Protein AF-A0A6M0GAF6-F1 (afdb_monomer_lite)

pLDDT: mean 95.82, std 5.06, range [61.81, 98.62]

Sequence (83 aa):
VQWQIEQIEEAQMRGREEGREEGREEGREEGREEGREEGIQQGIQQGIQQNTIAIARSCKQQGLDTETIMAITQLSREDIEAL

Secondary structure (DSSP, 8-state):
-HHHHHHHHHHHHHHHHHHHHHHHHHHHHHHHHHHHHHHHHHHHHHHHHHHHHHHHHHHHHTT--HHHHHHHH---HHHHHT-

Radius of gyration: 28.96 Å; chains: 1; bounding box: 52×16×81 Å

Foldseek 3Di:
DVVVVVVVVVVVVVVVVVVVVVVVVVVVVVVVVVVVVVVVVVVVVVVLVVVLLVQLVVCVVVVHDLVVNCVVSVDDSVSSVVD

Structure (mmCIF, N/CA/C/O backbone):
data_AF-A0A6M0GAF6-F1
#
_entry.id   AF-A0A6M0GAF6-F1
#
loop_
_atom_site.group_PDB
_atom_site.id
_atom_site.type_symbol
_atom_site.label_atom_id
_atom_site.label_alt_id
_atom_site.label_comp_id
_atom_site.label_asym_id
_atom_site.label_entity_id
_atom_site.label_seq_id
_atom_site.pdbx_PDB_ins_code
_atom_site.Cartn_x
_atom_site.Cartn_y
_atom_site.Cartn_z
_atom_site.occupancy
_atom_site.B_iso_or_equiv
_atom_site.auth_seq_id
_atom_site.auth_comp_id
_atom_site.auth_asym_id
_atom_site.auth_atom_id
_atom_site.pdbx_PDB_model_num
ATOM 1 N N . VAL A 1 1 ? 29.746 4.259 -50.343 1.00 61.81 1 VAL A N 1
ATOM 2 C CA . VAL A 1 1 ? 30.181 2.868 -50.669 1.00 61.81 1 VAL A CA 1
ATOM 3 C C . VAL A 1 1 ? 29.406 1.925 -49.756 1.00 61.81 1 VAL A C 1
ATOM 5 O O . VAL A 1 1 ? 29.174 2.350 -48.636 1.00 61.81 1 VAL A O 1
ATOM 8 N N . GLN A 1 2 ? 28.989 0.733 -50.209 1.00 80.12 2 GLN A N 1
ATOM 9 C CA . GLN A 1 2 ? 28.161 -0.271 -49.490 1.00 80.12 2 GLN A CA 1
ATOM 10 C C . GLN A 1 2 ? 28.381 -0.314 -47.962 1.00 80.12 2 GLN A C 1
ATOM 12 O O . GLN A 1 2 ? 27.434 -0.245 -47.188 1.00 80.12 2 GLN A O 1
ATOM 17 N N . TRP A 1 3 ? 29.647 -0.284 -47.548 1.00 82.50 3 TRP A N 1
ATOM 18 C CA . TRP A 1 3 ? 30.095 -0.261 -46.157 1.00 82.50 3 TRP A CA 1
ATOM 19 C C . TRP A 1 3 ? 29.486 0.861 -45.289 1.00 82.50 3 TRP A C 1
ATOM 21 O O . TRP A 1 3 ? 29.160 0.644 -44.131 1.00 82.50 3 TRP A O 1
ATOM 31 N N . GLN A 1 4 ? 29.277 2.065 -45.833 1.00 84.88 4 GLN A N 1
ATOM 32 C CA . GLN A 1 4 ? 28.636 3.167 -45.096 1.00 84.88 4 GLN A CA 1
ATOM 33 C C . GLN A 1 4 ? 27.148 2.915 -44.825 1.00 84.88 4 GLN A C 1
ATOM 35 O O . GLN A 1 4 ? 26.632 3.417 -43.834 1.00 84.88 4 GLN A O 1
ATOM 40 N N . ILE A 1 5 ? 26.460 2.173 -45.699 1.00 87.19 5 ILE A N 1
ATOM 41 C CA . ILE A 1 5 ? 25.039 1.839 -45.523 1.00 87.19 5 ILE A CA 1
ATOM 42 C C . ILE A 1 5 ? 24.907 0.774 -44.430 1.00 87.19 5 ILE A C 1
ATOM 44 O O . ILE A 1 5 ? 24.133 0.966 -43.498 1.00 87.19 5 ILE A O 1
ATOM 48 N N . GLU A 1 6 ? 25.742 -0.268 -44.479 1.00 88.31 6 GLU A N 1
ATOM 49 C CA . GLU A 1 6 ? 25.793 -1.328 -43.458 1.00 88.31 6 GLU A CA 1
ATOM 50 C C . GLU A 1 6 ? 26.067 -0.760 -42.056 1.00 88.31 6 GLU A C 1
ATOM 52 O O . GLU A 1 6 ? 25.374 -1.100 -41.103 1.00 88.31 6 GLU A O 1
ATOM 57 N N . GLN A 1 7 ? 27.007 0.183 -41.926 1.00 92.25 7 GLN A N 1
ATOM 58 C CA . GLN A 1 7 ? 27.302 0.823 -40.637 1.00 92.25 7 GLN A CA 1
ATOM 59 C C . GLN A 1 7 ? 26.120 1.629 -40.071 1.00 92.25 7 GLN A C 1
ATOM 61 O O . GLN A 1 7 ? 25.917 1.657 -38.857 1.00 92.25 7 GLN A O 1
ATOM 66 N N . ILE A 1 8 ? 25.322 2.279 -40.926 1.00 93.00 8 ILE A N 1
ATOM 67 C CA . ILE A 1 8 ? 24.129 3.021 -40.490 1.00 93.00 8 ILE A CA 1
ATOM 68 C C . ILE A 1 8 ? 23.027 2.052 -40.050 1.00 93.00 8 ILE A C 1
ATOM 70 O O . ILE A 1 8 ? 22.373 2.294 -39.037 1.00 93.00 8 ILE A O 1
ATOM 74 N N . GLU A 1 9 ? 22.823 0.958 -40.783 1.00 93.06 9 GLU A N 1
ATOM 75 C CA . GLU A 1 9 ? 21.837 -0.070 -40.436 1.00 93.06 9 GLU A CA 1
ATOM 76 C C . GLU A 1 9 ? 22.193 -0.775 -39.123 1.00 93.06 9 GLU A C 1
ATOM 78 O O . GLU A 1 9 ? 21.331 -0.921 -38.256 1.00 93.06 9 GLU A O 1
ATOM 83 N N . GLU A 1 10 ? 23.466 -1.129 -38.924 1.00 94.06 10 GLU A N 1
ATOM 84 C CA . GLU A 1 10 ? 23.958 -1.686 -37.661 1.00 94.06 10 GLU A CA 1
ATOM 85 C C . GLU A 1 10 ? 23.744 -0.723 -36.491 1.00 94.06 10 GLU A C 1
ATOM 87 O O . GLU A 1 10 ? 23.234 -1.133 -35.448 1.00 94.06 10 GLU A O 1
ATOM 92 N N . ALA A 1 11 ? 24.087 0.558 -36.658 1.00 95.06 11 ALA A N 1
ATOM 93 C CA . ALA A 1 11 ? 23.888 1.565 -35.618 1.00 95.06 11 ALA A CA 1
ATOM 94 C C . ALA A 1 11 ? 22.401 1.743 -35.270 1.00 95.06 11 ALA A C 1
ATOM 96 O O . ALA A 1 11 ? 22.044 1.848 -34.098 1.00 95.06 11 ALA A O 1
ATOM 97 N N . GLN A 1 12 ? 21.515 1.725 -36.272 1.00 95.69 12 GLN A N 1
ATOM 98 C CA . GLN A 1 12 ? 20.071 1.787 -36.043 1.00 95.69 12 GLN A CA 1
ATOM 99 C C . GLN A 1 12 ? 19.527 0.532 -35.361 1.00 95.69 12 GLN A C 1
ATOM 101 O O . GLN A 1 12 ? 18.617 0.646 -34.543 1.00 95.69 12 GLN A O 1
ATOM 106 N N . MET A 1 13 ? 20.033 -0.654 -35.706 1.00 96.06 13 MET A N 1
ATOM 107 C CA . MET A 1 13 ? 19.632 -1.889 -35.035 1.00 96.06 13 MET A CA 1
ATOM 108 C C . MET A 1 13 ? 20.071 -1.884 -33.574 1.00 96.06 13 MET A C 1
ATOM 110 O O . MET A 1 13 ? 19.226 -2.123 -32.716 1.00 96.06 13 MET A O 1
ATOM 114 N N . ARG A 1 14 ? 21.330 -1.521 -33.289 1.00 95.62 14 ARG A N 1
ATOM 115 C CA . ARG A 1 14 ? 21.834 -1.413 -31.912 1.00 95.62 14 ARG A CA 1
ATOM 116 C C . ARG A 1 14 ? 21.037 -0.406 -31.099 1.00 95.62 14 ARG A C 1
ATOM 118 O O . ARG A 1 14 ? 20.514 -0.778 -30.064 1.00 95.62 14 ARG A O 1
ATOM 125 N N . GLY A 1 15 ? 20.811 0.804 -31.615 1.00 97.69 15 GLY A N 1
ATOM 126 C CA . GLY A 1 15 ? 20.027 1.806 -30.885 1.00 97.69 15 GLY A CA 1
ATOM 127 C C . GLY A 1 15 ? 18.581 1.371 -30.600 1.00 97.69 15 GLY A C 1
ATOM 128 O O . GLY A 1 15 ? 18.015 1.725 -29.570 1.00 97.69 15 GLY A O 1
ATOM 129 N N . ARG A 1 16 ? 17.962 0.571 -31.484 1.00 96.56 16 ARG A N 1
ATOM 130 C CA . ARG A 1 16 ? 16.628 -0.008 -31.226 1.00 96.56 16 ARG A CA 1
ATOM 131 C C . ARG A 1 16 ? 16.665 -1.138 -30.202 1.00 96.56 16 ARG A C 1
ATOM 133 O O . ARG A 1 16 ? 15.691 -1.310 -29.475 1.00 96.56 16 ARG A O 1
ATOM 140 N N . GLU A 1 17 ? 17.719 -1.944 -30.209 1.00 97.38 17 GLU A N 1
ATOM 141 C CA . GLU A 1 17 ? 17.909 -3.034 -29.255 1.00 97.38 17 GLU A CA 1
ATOM 142 C C . GLU A 1 17 ? 18.193 -2.481 -27.857 1.00 97.38 17 GLU A C 1
ATOM 144 O O . GLU A 1 17 ? 17.452 -2.814 -26.936 1.00 97.38 17 GLU A O 1
ATOM 149 N N . GLU A 1 18 ? 19.142 -1.548 -27.747 1.00 97.06 18 GLU A N 1
ATOM 150 C CA . GLU A 1 18 ? 19.489 -0.811 -26.526 1.00 97.06 18 GLU A CA 1
ATOM 151 C C . GLU A 1 18 ? 18.251 -0.126 -25.940 1.00 97.06 18 GLU A C 1
ATOM 153 O O . GLU A 1 18 ? 17.847 -0.448 -24.828 1.00 97.06 18 GLU A O 1
ATOM 158 N N . GLY A 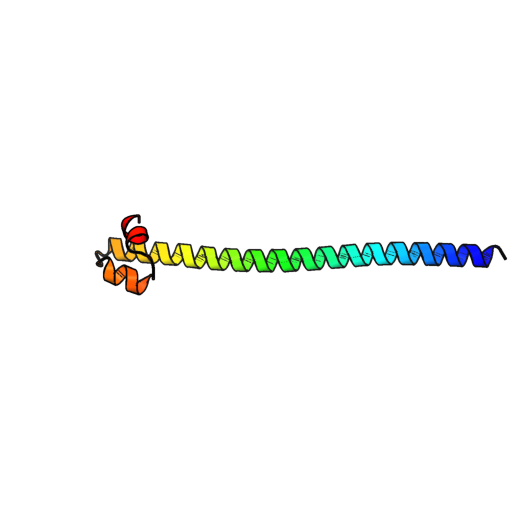1 19 ? 17.538 0.696 -26.721 1.00 98.12 19 GLY A N 1
ATOM 159 C CA . GLY A 1 19 ? 16.338 1.376 -26.216 1.00 98.12 19 GLY A CA 1
ATOM 160 C C . GLY A 1 19 ? 15.207 0.422 -25.800 1.00 98.12 19 GLY A C 1
ATOM 161 O O . GLY A 1 19 ? 14.383 0.752 -24.947 1.00 98.12 19 GLY A O 1
ATOM 162 N N . ARG A 1 20 ? 15.142 -0.787 -26.377 1.00 97.56 20 ARG A N 1
ATOM 163 C CA . ARG A 1 20 ? 14.173 -1.815 -25.962 1.00 97.56 20 ARG A CA 1
ATOM 164 C C . ARG A 1 20 ? 14.605 -2.528 -24.684 1.00 97.56 20 ARG A C 1
ATOM 166 O O . ARG A 1 20 ? 13.744 -2.983 -23.927 1.00 97.56 20 ARG A O 1
ATOM 173 N N . GLU A 1 21 ? 15.900 -2.731 -24.505 1.00 97.81 21 GLU A N 1
ATOM 174 C CA . GLU A 1 21 ? 16.467 -3.324 -23.302 1.00 97.81 21 GLU A CA 1
ATOM 175 C C . GLU A 1 21 ? 16.325 -2.362 -22.124 1.00 97.81 21 GLU A C 1
ATOM 177 O O . GLU A 1 21 ? 15.675 -2.739 -21.149 1.00 97.81 21 GLU A O 1
ATOM 182 N N . GLU A 1 22 ? 16.764 -1.111 -22.289 1.00 97.50 22 GLU A N 1
ATOM 183 C CA . GLU A 1 22 ? 16.623 -0.026 -21.310 1.00 97.50 22 GLU A CA 1
ATOM 184 C C . GLU A 1 22 ? 15.162 0.143 -20.886 1.00 97.50 22 GLU A C 1
ATOM 186 O O . GLU A 1 22 ? 14.833 -0.047 -19.719 1.00 97.50 22 GLU A O 1
ATOM 191 N N . GLY A 1 23 ? 14.237 0.340 -21.835 1.00 98.31 23 GLY A N 1
ATOM 192 C CA . GLY A 1 23 ? 12.820 0.515 -21.495 1.00 98.31 23 GLY A CA 1
ATOM 193 C C . GLY A 1 23 ? 12.180 -0.708 -20.817 1.00 98.31 23 GLY A C 1
ATOM 194 O O . GLY A 1 23 ? 11.191 -0.582 -20.095 1.00 98.31 23 GLY A O 1
ATOM 195 N N . ARG A 1 24 ? 12.720 -1.920 -21.024 1.00 97.75 24 ARG A N 1
ATOM 196 C CA . ARG A 1 24 ? 12.261 -3.126 -20.311 1.00 97.75 24 ARG A CA 1
ATOM 197 C C . ARG A 1 24 ? 12.849 -3.204 -18.902 1.00 97.75 24 ARG A C 1
ATOM 199 O O . ARG A 1 24 ? 12.187 -3.743 -18.012 1.00 97.75 24 ARG A O 1
ATOM 206 N N . GLU A 1 25 ? 14.094 -2.784 -18.727 1.00 98.06 25 GLU A N 1
ATOM 207 C CA . GLU A 1 25 ? 14.758 -2.747 -17.429 1.00 98.06 25 GLU A CA 1
ATOM 208 C C . GLU A 1 25 ? 14.118 -1.685 -16.536 1.00 98.06 25 GLU A C 1
ATOM 210 O O . GLU A 1 25 ? 13.618 -2.046 -15.470 1.00 98.06 25 GLU A O 1
ATOM 215 N N . GLU A 1 26 ? 13.989 -0.452 -17.034 1.00 97.81 26 GLU A N 1
ATOM 216 C CA . GLU A 1 26 ? 13.314 0.662 -16.359 1.00 97.81 26 GLU A CA 1
ATOM 217 C C . GLU A 1 26 ? 11.887 0.275 -15.960 1.00 97.81 26 GLU A C 1
ATO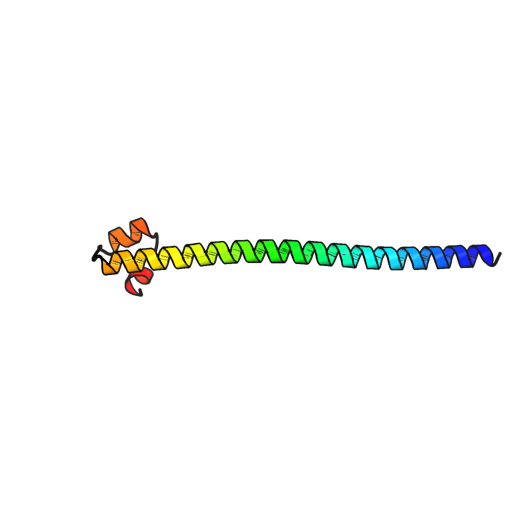M 219 O O . GLU A 1 26 ? 11.553 0.268 -14.779 1.00 97.81 26 GLU A O 1
ATOM 224 N N . GLY A 1 27 ? 11.068 -0.200 -16.908 1.00 98.38 27 GLY A N 1
ATOM 225 C CA . GLY A 1 27 ? 9.686 -0.580 -16.602 1.00 98.38 27 GLY A CA 1
ATOM 226 C C . GLY A 1 27 ? 9.560 -1.741 -15.602 1.00 98.38 27 GLY A C 1
ATOM 227 O O . GLY A 1 27 ? 8.560 -1.848 -14.890 1.00 98.38 27 GLY A O 1
ATOM 228 N N . ARG A 1 28 ? 10.559 -2.633 -15.516 1.00 98.06 28 ARG A N 1
ATOM 229 C CA . ARG A 1 28 ? 10.587 -3.689 -14.488 1.00 98.06 28 ARG A CA 1
ATOM 230 C C . ARG A 1 28 ? 10.988 -3.125 -13.128 1.00 98.06 28 ARG A C 1
ATOM 232 O O . ARG A 1 28 ? 10.455 -3.584 -12.117 1.00 98.06 28 ARG A O 1
ATOM 239 N N . GLU A 1 29 ? 11.965 -2.230 -13.094 1.00 98.12 29 GLU A N 1
ATOM 240 C CA . GLU A 1 29 ? 12.423 -1.587 -11.869 1.00 98.12 29 GLU A CA 1
ATOM 241 C C . GLU A 1 29 ? 11.323 -0.721 -11.258 1.00 98.12 29 GLU A C 1
ATOM 243 O O . GLU A 1 29 ? 10.953 -0.975 -10.110 1.00 98.12 29 GLU A O 1
ATOM 248 N N . GLU A 1 30 ? 10.736 0.178 -12.048 1.00 97.88 30 GLU A N 1
ATOM 249 C CA . GLU A 1 30 ? 9.628 1.044 -11.635 1.00 97.88 30 GLU A CA 1
ATOM 250 C C . GLU A 1 30 ? 8.449 0.209 -11.129 1.00 97.88 30 GLU A C 1
ATOM 252 O O . GLU A 1 30 ? 8.033 0.350 -9.981 1.00 97.88 30 GLU A O 1
ATOM 257 N N . GLY A 1 31 ? 7.981 -0.772 -11.912 1.00 98.44 31 GLY A N 1
ATOM 258 C CA . GLY A 1 31 ? 6.850 -1.608 -11.500 1.00 98.44 31 GLY A CA 1
ATOM 259 C C . GLY A 1 31 ? 7.114 -2.430 -10.229 1.00 98.44 31 GLY A C 1
ATOM 260 O O . GLY A 1 31 ? 6.195 -2.708 -9.454 1.00 98.44 31 GLY A O 1
ATOM 261 N N . ARG A 1 32 ? 8.369 -2.826 -9.976 1.00 98.12 32 ARG A N 1
ATOM 262 C CA . ARG A 1 32 ? 8.761 -3.510 -8.733 1.00 98.12 32 ARG A CA 1
ATOM 263 C C . ARG A 1 32 ? 8.789 -2.544 -7.552 1.00 98.12 32 ARG A C 1
ATOM 265 O O . ARG A 1 32 ? 8.431 -2.950 -6.446 1.00 98.12 32 ARG A O 1
ATOM 272 N N . GLU A 1 33 ? 9.285 -1.330 -7.750 1.00 98.12 33 GLU A N 1
ATOM 273 C CA . GLU A 1 33 ? 9.349 -0.309 -6.708 1.00 98.12 33 GLU A CA 1
ATOM 274 C C . GLU A 1 33 ? 7.947 0.153 -6.311 1.00 98.12 33 GLU A C 1
ATOM 276 O O . GLU A 1 33 ? 7.584 -0.004 -5.144 1.00 98.12 33 GLU A O 1
ATOM 281 N N . GLU A 1 34 ? 7.131 0.563 -7.282 1.00 97.81 34 GLU A N 1
ATOM 282 C CA . GLU A 1 34 ? 5.741 0.978 -7.072 1.00 97.81 34 GLU A CA 1
ATOM 283 C C . GLU A 1 34 ? 4.931 -0.128 -6.386 1.00 97.81 34 GLU A C 1
ATOM 285 O O . GLU A 1 34 ? 4.343 0.088 -5.326 1.00 97.81 34 GLU A O 1
ATOM 290 N N . GLY A 1 35 ? 4.983 -1.361 -6.905 1.00 98.50 35 GLY A N 1
ATOM 291 C CA . GLY A 1 35 ? 4.251 -2.482 -6.312 1.00 98.50 35 GLY A CA 1
ATOM 292 C C . GLY A 1 35 ? 4.687 -2.805 -4.877 1.00 98.50 35 GLY A C 1
ATOM 293 O O . GLY A 1 35 ? 3.870 -3.219 -4.048 1.00 98.50 35 GLY A O 1
ATOM 294 N N . ARG A 1 36 ? 5.969 -2.600 -4.544 1.00 98.38 36 ARG A N 1
ATOM 295 C CA . ARG A 1 36 ? 6.472 -2.777 -3.175 1.00 98.38 36 ARG A CA 1
ATOM 296 C C . ARG A 1 36 ? 5.964 -1.669 -2.257 1.00 98.38 36 ARG A C 1
ATOM 298 O O . ARG A 1 36 ? 5.565 -1.968 -1.132 1.00 98.38 36 ARG A O 1
ATOM 305 N N . GLU A 1 37 ? 6.004 -0.419 -2.701 1.00 98.25 37 GLU A N 1
ATOM 306 C CA . GLU A 1 37 ? 5.537 0.721 -1.912 1.00 98.25 37 GLU A CA 1
ATOM 307 C C . GLU A 1 37 ? 4.036 0.646 -1.646 1.00 98.25 37 GLU A C 1
ATOM 309 O O . GLU A 1 37 ? 3.621 0.721 -0.485 1.00 98.25 37 GLU A O 1
ATOM 314 N N . GLU A 1 38 ? 3.234 0.392 -2.681 1.00 98.12 38 GLU A N 1
ATOM 315 C CA . GLU A 1 38 ? 1.790 0.204 -2.549 1.00 98.12 38 GLU A CA 1
ATOM 316 C C . GLU A 1 38 ? 1.465 -0.955 -1.602 1.00 98.12 38 GLU A C 1
ATOM 318 O O . GLU A 1 38 ? 0.643 -0.809 -0.695 1.00 98.12 38 GLU A O 1
ATOM 323 N N . GLY A 1 39 ? 2.152 -2.093 -1.753 1.00 98.56 39 GLY A N 1
ATOM 324 C CA . GLY A 1 39 ? 1.961 -3.255 -0.886 1.00 98.56 39 GLY A CA 1
ATOM 325 C C . GLY A 1 39 ? 2.283 -2.966 0.583 1.00 98.56 39 GLY A C 1
ATOM 326 O O . GLY A 1 39 ? 1.537 -3.375 1.476 1.00 98.56 39 GLY A O 1
ATOM 327 N N . ILE A 1 40 ? 3.361 -2.223 0.855 1.00 98.56 40 ILE A N 1
ATOM 328 C CA . ILE A 1 40 ? 3.730 -1.816 2.217 1.00 98.56 40 ILE A CA 1
ATOM 329 C C . ILE A 1 40 ? 2.683 -0.859 2.794 1.00 98.56 40 ILE A C 1
ATOM 331 O O . ILE A 1 40 ? 2.238 -1.064 3.925 1.00 98.56 40 ILE A O 1
ATOM 335 N N . GLN A 1 41 ? 2.260 0.158 2.039 1.00 98.31 41 GLN A N 1
ATOM 336 C CA . GLN A 1 41 ? 1.259 1.116 2.511 1.00 98.31 41 GLN A CA 1
ATOM 337 C C . GLN A 1 41 ? -0.081 0.440 2.810 1.00 98.31 41 GLN A C 1
ATOM 339 O O . GLN A 1 41 ? -0.646 0.644 3.887 1.00 98.31 41 GLN A O 1
ATOM 344 N N . GLN A 1 42 ? -0.559 -0.418 1.904 1.00 98.31 42 GLN A N 1
ATOM 345 C CA . GLN A 1 42 ? -1.785 -1.189 2.110 1.00 98.31 42 GLN A CA 1
ATOM 346 C C . GLN A 1 42 ? -1.667 -2.102 3.335 1.00 98.31 42 GLN A C 1
ATOM 348 O O . GLN A 1 42 ? -2.577 -2.129 4.165 1.00 98.31 42 GLN A O 1
ATOM 353 N N . GLY A 1 43 ? -0.539 -2.801 3.493 1.00 98.62 43 GLY A N 1
ATOM 354 C CA . GLY A 1 43 ? -0.294 -3.675 4.639 1.00 98.62 43 GLY A CA 1
ATOM 355 C C . GLY A 1 43 ? -0.289 -2.926 5.974 1.00 98.62 43 GLY A C 1
ATOM 356 O O . GLY A 1 43 ? -0.914 -3.376 6.935 1.00 98.62 43 GLY A O 1
ATOM 357 N N . ILE A 1 44 ? 0.356 -1.756 6.037 1.00 98.50 44 ILE A N 1
ATOM 358 C CA . ILE A 1 44 ? 0.367 -0.905 7.236 1.00 98.50 44 ILE A CA 1
ATOM 359 C C . ILE A 1 44 ? -1.049 -0.425 7.564 1.00 98.50 44 ILE A C 1
ATOM 361 O O . ILE A 1 44 ? -1.485 -0.559 8.708 1.00 98.50 44 ILE A O 1
ATOM 365 N N . GLN A 1 45 ? -1.788 0.086 6.576 1.00 98.12 45 GLN A N 1
ATOM 366 C CA . GLN A 1 45 ? -3.146 0.588 6.784 1.00 98.12 45 GLN A CA 1
ATOM 367 C C . GLN A 1 45 ? -4.090 -0.519 7.276 1.00 98.12 45 GLN A C 1
ATOM 369 O O . GLN A 1 45 ? -4.832 -0.321 8.241 1.00 98.12 45 GLN A O 1
ATOM 374 N N . GLN A 1 46 ? -4.031 -1.699 6.651 1.00 98.06 46 GLN A N 1
ATOM 375 C CA . GLN A 1 46 ? -4.809 -2.865 7.072 1.00 98.06 46 GLN A CA 1
ATOM 376 C C . GLN A 1 46 ? -4.428 -3.312 8.486 1.00 98.06 46 GLN A C 1
ATOM 378 O O . GLN A 1 46 ? -5.313 -3.582 9.296 1.00 98.06 46 GLN A O 1
ATOM 383 N N . GLY A 1 47 ? -3.133 -3.346 8.810 1.00 98.38 47 GLY A N 1
ATOM 384 C CA . GLY A 1 47 ? -2.646 -3.707 10.140 1.00 98.38 47 GLY A CA 1
ATOM 385 C C . GLY A 1 47 ? -3.127 -2.745 11.226 1.00 98.38 47 GLY A C 1
ATOM 386 O O . GLY A 1 47 ? -3.612 -3.190 12.266 1.00 98.38 47 GLY A O 1
ATOM 387 N N . ILE A 1 48 ? -3.065 -1.433 10.974 1.00 97.69 48 ILE A N 1
ATOM 388 C CA . ILE A 1 48 ? -3.591 -0.410 11.889 1.00 97.69 48 ILE A CA 1
ATOM 389 C C . ILE A 1 48 ? -5.090 -0.623 12.103 1.00 97.69 48 ILE A C 1
ATOM 391 O O . ILE A 1 48 ? -5.528 -0.713 13.246 1.00 97.69 48 ILE A O 1
ATOM 395 N N . GLN A 1 49 ? -5.870 -0.774 11.029 1.00 96.69 49 GLN A N 1
ATOM 396 C CA . GLN A 1 49 ? -7.317 -0.970 11.130 1.00 96.69 49 GLN A CA 1
ATOM 397 C C . GLN A 1 49 ? -7.675 -2.245 11.908 1.00 96.69 49 GLN A C 1
ATOM 399 O O . GLN A 1 49 ? -8.516 -2.207 12.808 1.00 96.69 49 GLN A O 1
ATOM 404 N N . GLN A 1 50 ? -7.019 -3.368 11.602 1.00 97.69 50 GLN A N 1
ATOM 405 C CA . GLN A 1 50 ? -7.218 -4.634 12.311 1.00 97.69 50 GLN A CA 1
ATOM 406 C C . GLN A 1 50 ? -6.870 -4.509 13.796 1.00 97.69 50 GLN A C 1
ATOM 408 O O . GLN A 1 50 ? -7.617 -4.999 14.644 1.00 97.69 50 GLN A O 1
ATOM 413 N N . ASN A 1 51 ? -5.770 -3.827 14.119 1.00 97.94 51 ASN A N 1
ATOM 414 C CA . ASN A 1 51 ? -5.355 -3.611 15.497 1.00 97.94 51 ASN A CA 1
ATOM 415 C C . ASN A 1 51 ? -6.342 -2.711 16.256 1.00 97.94 51 ASN A C 1
ATOM 417 O O . ASN A 1 51 ? -6.741 -3.049 17.367 1.00 97.94 51 ASN A O 1
ATOM 421 N N . THR A 1 52 ? -6.806 -1.617 15.649 1.00 97.88 52 THR A N 1
ATOM 422 C CA . THR A 1 52 ? -7.827 -0.734 16.234 1.00 97.88 52 THR A CA 1
ATOM 423 C C . THR A 1 52 ? -9.110 -1.503 16.558 1.00 97.88 52 THR A C 1
ATOM 425 O O . THR A 1 52 ? -9.638 -1.397 17.666 1.00 97.88 52 THR A O 1
ATOM 428 N N . ILE A 1 53 ? -9.569 -2.353 15.634 1.00 97.62 53 ILE A N 1
ATOM 429 C CA . ILE A 1 53 ? -10.727 -3.236 15.836 1.00 97.62 53 ILE A CA 1
ATOM 430 C C . ILE A 1 53 ? -10.478 -4.235 16.977 1.00 97.62 53 ILE A C 1
ATOM 432 O O . ILE A 1 53 ? -11.357 -4.461 17.812 1.00 97.62 53 ILE A O 1
ATOM 436 N N . ALA A 1 54 ? -9.291 -4.843 17.036 1.00 98.00 54 ALA A N 1
ATOM 437 C CA . ALA A 1 54 ? -8.936 -5.799 18.083 1.00 98.00 54 ALA A CA 1
ATOM 438 C C . ALA A 1 54 ? -8.913 -5.147 19.475 1.00 98.00 54 ALA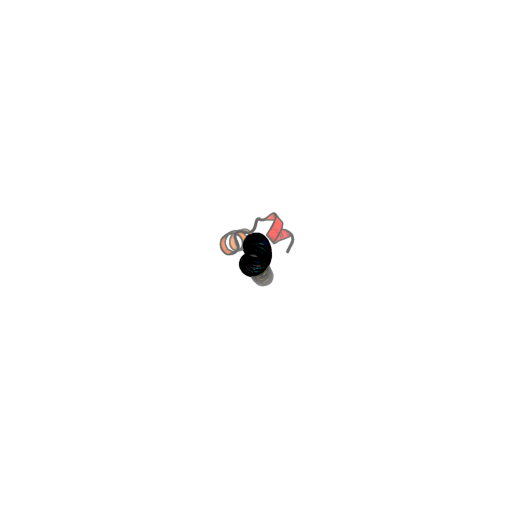 A C 1
ATOM 440 O O . ALA A 1 54 ? -9.436 -5.723 20.433 1.00 98.00 54 ALA A O 1
ATOM 441 N N . ILE A 1 55 ? -8.371 -3.929 19.577 1.00 97.81 55 ILE A N 1
ATOM 442 C CA . ILE A 1 55 ? -8.380 -3.135 20.809 1.00 97.81 55 ILE A CA 1
ATOM 443 C C . ILE A 1 55 ? -9.823 -2.838 21.225 1.00 97.81 55 ILE A C 1
ATOM 445 O O . ILE A 1 55 ? -10.192 -3.145 22.357 1.00 97.81 55 ILE A O 1
ATOM 449 N N . ALA A 1 56 ? -10.662 -2.334 20.314 1.00 97.88 56 ALA A N 1
ATOM 450 C CA . ALA A 1 56 ? -12.060 -2.019 20.611 1.00 97.88 56 ALA A CA 1
ATOM 451 C C . ALA A 1 56 ? -12.842 -3.242 21.127 1.00 97.88 56 ALA A C 1
ATOM 453 O O . ALA A 1 56 ? -13.543 -3.152 22.138 1.00 97.88 56 ALA A O 1
ATOM 454 N N . ARG A 1 57 ? -12.659 -4.413 20.498 1.00 97.50 57 ARG A N 1
ATOM 455 C CA . ARG A 1 57 ? -13.251 -5.682 20.958 1.00 97.50 57 ARG A CA 1
ATOM 456 C C . ARG A 1 57 ? -12.784 -6.068 22.358 1.00 97.50 57 ARG A C 1
ATOM 458 O O . ARG A 1 57 ? -13.608 -6.448 23.187 1.00 97.50 57 ARG A O 1
ATOM 465 N N . SER A 1 58 ? -11.484 -5.958 22.630 1.00 97.81 58 SER A N 1
ATOM 466 C CA . SER A 1 58 ? -10.921 -6.256 23.951 1.00 97.81 58 SER A CA 1
ATOM 467 C C . SER A 1 58 ? -11.479 -5.321 25.027 1.00 97.81 58 SER A C 1
ATOM 469 O O . SER A 1 58 ? -11.872 -5.779 26.100 1.00 97.81 58 SER A O 1
ATOM 471 N N . CYS A 1 59 ? -11.597 -4.023 24.737 1.00 96.69 59 CYS A N 1
ATOM 472 C CA . CYS A 1 59 ? -12.192 -3.060 25.661 1.00 96.69 59 CYS A CA 1
ATOM 473 C C . CYS A 1 59 ? -13.668 -3.376 25.950 1.00 96.69 59 CYS A C 1
ATOM 475 O O . CYS A 1 59 ? -14.082 -3.350 27.109 1.00 96.69 59 CYS A O 1
ATOM 477 N N . LYS A 1 60 ? -14.447 -3.747 24.924 1.00 95.50 60 LYS A N 1
ATOM 478 C CA . LYS A 1 60 ? -15.859 -4.141 25.076 1.00 95.50 60 LYS A CA 1
ATOM 479 C C . LYS A 1 60 ? -16.006 -5.395 25.941 1.00 95.50 60 LYS A C 1
ATOM 481 O O . LYS A 1 60 ? -16.852 -5.435 26.828 1.00 95.50 60 LYS A O 1
ATOM 486 N N . GLN A 1 61 ? -15.140 -6.392 25.744 1.00 96.44 61 GLN A N 1
ATOM 487 C CA . GLN A 1 61 ? -15.104 -7.605 26.575 1.00 96.44 61 GLN A CA 1
ATOM 488 C C . GLN A 1 61 ? -14.751 -7.315 28.038 1.00 96.44 61 GLN A C 1
ATOM 490 O O . GLN A 1 61 ? -15.247 -7.991 28.936 1.00 96.44 61 GLN A O 1
ATOM 495 N N . GLN A 1 62 ? -13.924 -6.299 28.283 1.00 96.25 62 GLN A N 1
ATOM 496 C CA . GLN A 1 62 ? -13.579 -5.831 29.627 1.00 96.25 62 GLN A CA 1
ATOM 497 C C . GLN A 1 62 ? -14.664 -4.939 30.259 1.00 96.25 62 GLN A C 1
ATOM 499 O O . GLN A 1 62 ? -14.519 -4.531 31.408 1.00 96.25 62 GLN A O 1
ATOM 504 N N . GLY A 1 63 ? -15.756 -4.656 29.541 1.00 95.38 63 GLY A N 1
ATOM 505 C CA . GLY A 1 63 ? -16.889 -3.886 30.050 1.00 95.38 63 GLY A CA 1
ATOM 506 C C . GLY A 1 63 ? -16.664 -2.375 30.091 1.00 95.38 63 GLY A C 1
ATOM 507 O O . GLY A 1 63 ? -17.360 -1.692 30.840 1.00 95.38 63 GLY A O 1
ATOM 508 N N . LEU A 1 64 ? -15.705 -1.849 29.319 1.00 96.56 64 LEU A N 1
ATOM 509 C CA . LEU A 1 64 ? -15.545 -0.402 29.161 1.00 96.56 64 LEU A CA 1
ATOM 510 C C . LEU A 1 64 ? -16.766 0.179 28.438 1.00 96.56 64 LEU A C 1
ATOM 512 O O . LEU A 1 64 ? -17.336 -0.452 27.545 1.00 96.56 64 LEU A O 1
ATOM 516 N N . ASP A 1 65 ? -17.157 1.392 28.819 1.00 96.75 65 ASP A N 1
ATOM 517 C CA . ASP A 1 65 ? -18.254 2.100 28.173 1.00 96.75 65 ASP A CA 1
ATOM 518 C C . ASP A 1 65 ? -17.862 2.582 26.766 1.00 96.75 65 ASP A C 1
ATOM 520 O O . ASP A 1 65 ? -16.687 2.805 26.457 1.00 96.75 65 ASP A O 1
ATOM 524 N N . THR A 1 66 ? -18.865 2.755 25.906 1.00 96.19 66 THR A N 1
ATOM 525 C CA . THR A 1 66 ? -18.663 3.124 24.501 1.00 96.19 66 THR A CA 1
ATOM 526 C C . THR A 1 66 ? -17.894 4.437 24.338 1.00 96.19 66 THR A C 1
ATOM 528 O O . THR A 1 66 ? -17.054 4.510 23.448 1.00 96.19 66 THR A O 1
ATOM 531 N N . GLU A 1 67 ? -18.107 5.440 25.197 1.00 97.06 67 GLU A N 1
ATOM 532 C CA . GLU A 1 67 ? -17.407 6.732 25.091 1.00 97.06 67 GLU A CA 1
ATOM 533 C C . GLU A 1 67 ? -15.906 6.573 25.351 1.00 97.06 67 GLU A C 1
ATOM 535 O O . GLU A 1 67 ? -15.074 7.096 24.605 1.00 97.06 67 GLU A O 1
ATOM 540 N N . THR A 1 68 ? -15.538 5.777 26.358 1.00 97.38 68 THR A N 1
ATOM 541 C CA . THR A 1 68 ? -14.133 5.452 26.628 1.00 97.38 68 THR A CA 1
ATOM 542 C C . THR A 1 68 ? -13.498 4.693 25.456 1.00 97.38 68 THR A C 1
ATOM 544 O O . THR A 1 68 ? -12.364 4.986 25.067 1.00 97.38 68 THR A O 1
ATOM 547 N N . ILE A 1 69 ? -14.216 3.744 24.844 1.00 97.50 69 ILE A N 1
ATOM 548 C CA . ILE A 1 69 ? -13.709 2.993 23.682 1.00 97.50 69 ILE A CA 1
ATOM 549 C C . ILE A 1 69 ? -13.512 3.916 22.472 1.00 97.50 69 ILE A C 1
ATOM 551 O O . ILE A 1 69 ? -12.483 3.811 21.796 1.00 97.50 69 ILE A O 1
ATOM 555 N N . MET A 1 70 ? -14.441 4.844 22.224 1.00 97.75 70 MET A N 1
ATOM 556 C CA . MET A 1 70 ? -14.317 5.862 21.174 1.00 97.75 70 MET A CA 1
ATOM 557 C C . MET A 1 70 ? -13.067 6.719 21.385 1.00 97.75 70 MET A C 1
ATOM 559 O O . MET A 1 70 ? -12.281 6.893 20.458 1.00 97.75 70 MET A O 1
ATOM 563 N N . ALA A 1 71 ? -12.818 7.188 22.610 1.00 97.06 71 ALA A N 1
ATOM 564 C CA . ALA A 1 71 ? -11.641 8.002 22.913 1.00 97.06 71 ALA A CA 1
ATOM 565 C C . ALA A 1 71 ? -10.311 7.258 22.671 1.00 97.06 71 ALA A C 1
ATOM 567 O O . ALA A 1 71 ? -9.351 7.853 22.178 1.00 97.06 71 ALA A O 1
ATOM 568 N N . ILE A 1 72 ? -10.249 5.958 22.985 1.00 95.81 72 ILE A N 1
ATOM 569 C CA . ILE A 1 72 ? -9.038 5.136 22.816 1.00 95.81 72 ILE A CA 1
ATOM 570 C C . ILE A 1 72 ? -8.803 4.775 21.347 1.00 95.81 72 ILE A C 1
ATOM 572 O O . ILE A 1 72 ? -7.679 4.851 20.856 1.00 95.81 72 ILE A O 1
ATOM 576 N N . THR A 1 73 ? -9.854 4.331 20.660 1.00 96.56 73 THR A N 1
ATOM 577 C CA . THR A 1 73 ? -9.738 3.690 19.340 1.00 96.56 73 THR A CA 1
ATOM 578 C C . THR A 1 73 ? -10.047 4.628 18.182 1.00 96.56 73 THR A C 1
ATOM 580 O O . THR A 1 73 ? -9.742 4.294 17.041 1.00 96.56 73 THR A O 1
ATOM 583 N N . GLN A 1 74 ? -10.623 5.801 18.469 1.00 96.88 74 GLN A N 1
ATOM 584 C CA . GLN A 1 74 ? -11.083 6.786 17.485 1.00 96.88 74 GLN A CA 1
ATOM 585 C C . GLN A 1 74 ? -12.101 6.216 16.482 1.00 96.88 74 GLN A C 1
ATOM 587 O O . GLN A 1 74 ? -12.302 6.773 15.405 1.00 96.88 74 GLN A O 1
ATOM 592 N N . LEU A 1 75 ? -12.749 5.101 16.832 1.00 96.38 75 LEU A N 1
ATO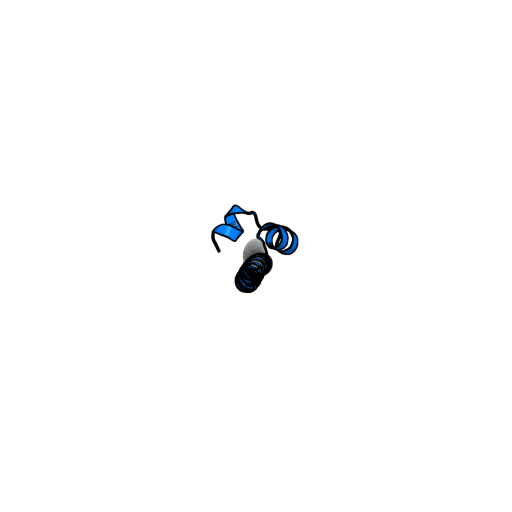M 593 C CA . LEU A 1 75 ? -13.864 4.543 16.077 1.00 96.38 75 LEU A CA 1
ATOM 594 C C . LEU A 1 75 ? -15.149 5.311 16.377 1.00 96.38 75 LEU A C 1
ATOM 596 O O . LEU A 1 75 ? -15.314 5.889 17.456 1.00 96.38 75 LEU A O 1
ATOM 600 N N . SER A 1 76 ? -16.076 5.283 15.422 1.00 97.38 76 SER A N 1
ATOM 601 C CA . SER A 1 76 ? -17.419 5.803 15.642 1.00 97.38 76 SER A CA 1
ATOM 602 C C . SER A 1 76 ? -18.183 4.933 16.643 1.00 97.38 76 SER A C 1
ATOM 604 O O . SER A 1 76 ? -17.858 3.761 16.870 1.00 97.38 76 SER A O 1
ATOM 606 N N . ARG A 1 77 ? -19.229 5.507 17.239 1.00 96.81 77 ARG A N 1
ATOM 607 C CA . ARG A 1 77 ? -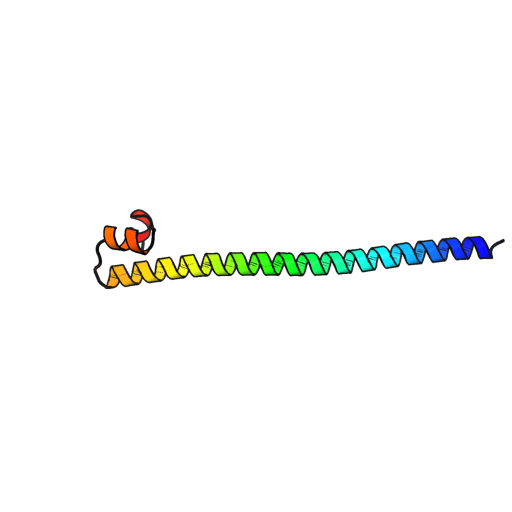20.153 4.760 18.094 1.00 96.81 77 ARG A CA 1
ATOM 608 C C . ARG A 1 77 ? -20.744 3.578 17.330 1.00 96.81 77 ARG A C 1
ATOM 610 O O . ARG A 1 77 ? -20.784 2.472 17.860 1.00 96.81 77 ARG A O 1
ATOM 617 N N . GLU A 1 78 ? -21.161 3.821 16.093 1.00 97.00 78 GLU A N 1
ATOM 618 C CA . GLU A 1 78 ? -21.765 2.839 15.202 1.00 97.00 78 GLU A CA 1
ATOM 619 C C . GLU A 1 78 ? -20.818 1.660 14.949 1.00 97.00 78 GLU A C 1
ATOM 621 O O . GLU A 1 78 ? -21.227 0.505 15.082 1.00 97.00 78 GLU A O 1
ATOM 626 N N . ASP A 1 79 ? -19.541 1.938 14.663 1.00 95.94 79 ASP A N 1
ATOM 627 C CA . ASP A 1 79 ? -18.529 0.897 14.467 1.00 95.94 79 ASP A CA 1
ATOM 628 C C . ASP A 1 79 ? -18.353 0.055 15.735 1.00 95.94 79 ASP A C 1
ATOM 630 O O . ASP A 1 79 ? -18.340 -1.168 15.659 1.00 95.94 79 ASP A O 1
ATOM 634 N N . ILE A 1 80 ? -18.262 0.682 16.914 1.00 96.38 80 ILE A N 1
ATOM 635 C CA . ILE A 1 80 ? -18.076 -0.020 18.197 1.00 96.38 80 ILE A CA 1
ATOM 636 C C . ILE A 1 80 ? -19.306 -0.854 18.577 1.00 96.38 80 ILE A C 1
ATOM 638 O O . ILE A 1 80 ? -19.184 -1.954 19.132 1.00 96.38 80 ILE A O 1
ATOM 642 N N . GLU A 1 81 ? -20.506 -0.348 18.304 1.00 93.44 81 GLU A N 1
ATOM 643 C CA . GLU A 1 81 ? -21.756 -1.065 18.551 1.00 93.44 81 GLU A CA 1
ATOM 644 C C . GLU A 1 81 ? -21.881 -2.296 17.641 1.00 93.44 81 GLU A C 1
ATOM 646 O O . GLU A 1 81 ? -22.369 -3.329 18.105 1.00 93.44 81 GLU A O 1
ATOM 651 N N . ALA A 1 82 ? -21.339 -2.233 16.419 1.00 94.0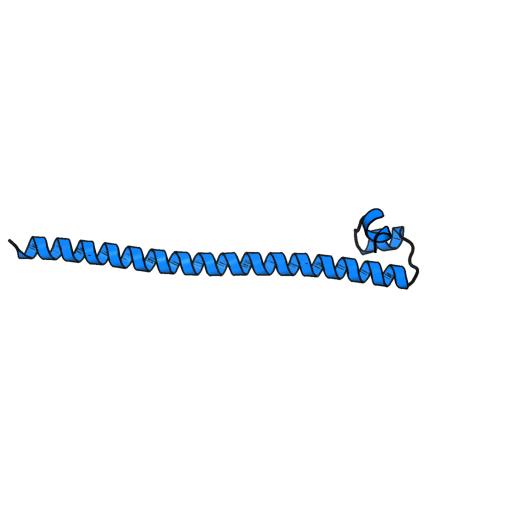0 82 ALA A N 1
ATOM 652 C CA . ALA A 1 82 ? -21.295 -3.339 15.463 1.00 94.00 82 ALA A CA 1
ATOM 653 C C . ALA A 1 82 ? -20.230 -4.426 15.751 1.00 94.00 82 ALA A C 1
ATOM 655 O O . ALA A 1 82 ? -20.275 -5.486 15.119 1.00 94.00 82 ALA A O 1
ATOM 656 N N . LEU A 1 83 ? -19.278 -4.190 16.670 1.00 91.00 83 LEU A N 1
ATOM 657 C CA . LEU A 1 83 ? -18.217 -5.146 17.056 1.00 91.00 83 LEU A CA 1
ATOM 658 C C . LEU A 1 83 ? -18.670 -6.248 18.012 1.00 91.00 83 LEU A C 1
ATOM 660 O O . LEU A 1 83 ? -18.113 -7.361 17.871 1.00 91.00 83 LEU A O 1
#